Protein AF-A0A1F6PJP6-F1 (afdb_monomer_lite)

Secondary structure (DSSP, 8-state):
-----TTHHHHHHHHHHHHHHHHHHHHHHHHHHHHHHHHHHHHHHHHHHHHHHTTS-GGGHHHHHHHHHHHHHHHHHHHHHHHHHHHHHHHHHHHHHHHHHHHHHHHHHHHHHHHHHHHHHHHHHHHHHHHHHHHHHHHHHHHHHHHHHHHHHHHHHHTT-

Radius of gyration: 41.71 Å; chains: 1; bounding box: 80×30×130 Å

Foldseek 3Di:
DDDDDPCPVVLVVLVVVLVVLVVVLVVLVVVLVVLVVVLVVLVVVLVVLVVVLVVDDPVCNVVSVVVSVVSVVVSVVSVVVSVVSVVVSVVSVVVSVVSVVVSVVVVVVSVVSVVVVVVVVVVVVVVVVVVVVVVVVVVVVVVVVVVVVVVVVVVVVVVPD

Sequence (161 aa):
MPFKYRLDKVLKYRIQKRDEQLNVVIEAQKEVQRIQAEIDKNKNSVALLRKTIYSAHHTLMENYDNYIKHLDEIIAQLEIKKQEAIDRLNEEKEKLAELEKAVKVLEKHKEKMLEQYKEEEKKAEMKILNEVAGQKHYAKMQEKIREQLEEDEEGMLENGN

pLDDT: mean 90.48, std 10.07, range [41.03, 97.69]

Structure (mmCIF, N/CA/C/O backbone):
data_AF-A0A1F6PJP6-F1
#
_entry.id   AF-A0A1F6PJP6-F1
#
loop_
_atom_site.group_PDB
_atom_site.id
_atom_site.type_symbol
_atom_site.label_atom_id
_atom_site.label_alt_id
_atom_site.label_comp_id
_atom_site.label_asym_id
_atom_site.label_entity_id
_atom_site.label_seq_id
_atom_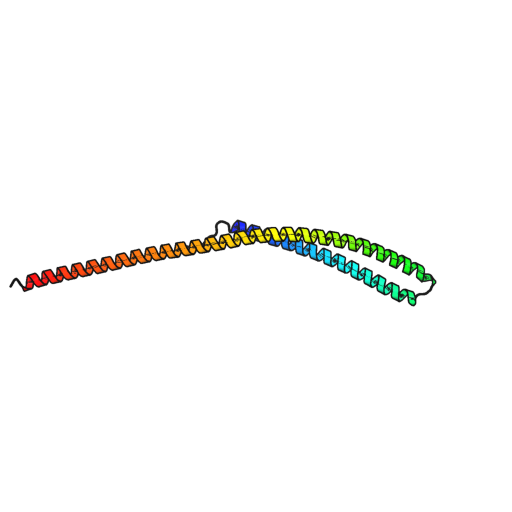site.pdbx_PDB_ins_code
_atom_site.Cartn_x
_atom_site.Cartn_y
_atom_site.Cartn_z
_atom_site.occupancy
_atom_site.B_iso_or_equiv
_atom_site.auth_seq_id
_atom_site.auth_comp_id
_atom_site.auth_asym_id
_atom_site.auth_atom_id
_atom_site.pdbx_PDB_model_num
ATOM 1 N N . MET A 1 1 ? -24.336 -6.941 26.163 1.00 71.81 1 MET A N 1
ATOM 2 C CA . MET A 1 1 ? -24.747 -7.173 24.743 1.00 71.81 1 MET A CA 1
ATOM 3 C C . MET A 1 1 ? -23.474 -7.270 23.894 1.00 71.81 1 MET A C 1
ATOM 5 O O . MET A 1 1 ? -22.418 -6.938 24.401 1.00 71.81 1 MET A O 1
ATOM 9 N N . PRO A 1 2 ? -23.465 -7.744 22.637 1.00 84.56 2 PRO A N 1
ATOM 10 C CA . PRO A 1 2 ? -22.253 -7.630 21.820 1.00 84.56 2 PRO A CA 1
ATOM 11 C C . PRO A 1 2 ? -22.046 -6.181 21.347 1.00 84.56 2 PRO A C 1
ATOM 13 O O . PRO A 1 2 ? -22.982 -5.552 20.847 1.00 84.56 2 PRO A O 1
ATOM 16 N N . PHE A 1 3 ? -20.819 -5.662 21.466 1.00 89.50 3 PHE A N 1
ATOM 17 C CA . PHE A 1 3 ? -20.457 -4.324 20.988 1.00 89.50 3 PHE A CA 1
ATOM 18 C C . PHE A 1 3 ? -20.699 -4.185 19.478 1.00 89.50 3 PHE A C 1
ATOM 20 O O . PHE A 1 3 ? -20.165 -4.950 18.671 1.00 89.50 3 PHE A O 1
ATOM 27 N N . LYS A 1 4 ? -21.472 -3.169 19.081 1.00 89.44 4 LYS A N 1
ATOM 28 C CA . LYS A 1 4 ? -21.722 -2.826 17.674 1.00 89.44 4 LYS A CA 1
ATOM 29 C C . LYS A 1 4 ? -21.190 -1.434 17.374 1.00 89.44 4 LYS A C 1
ATOM 31 O O . LYS A 1 4 ? -21.718 -0.431 17.848 1.00 89.44 4 LYS A O 1
ATOM 36 N N . TYR A 1 5 ? -20.163 -1.369 16.535 1.00 92.88 5 TYR A N 1
ATOM 37 C CA . TYR A 1 5 ? -19.582 -0.098 16.133 1.00 92.88 5 TYR A CA 1
ATOM 38 C C . TYR A 1 5 ? -20.439 0.602 15.070 1.00 92.88 5 TYR A C 1
ATOM 40 O O . TYR A 1 5 ? -20.661 0.074 13.981 1.00 92.88 5 TYR A O 1
ATOM 48 N N . ARG A 1 6 ? -20.892 1.825 15.367 1.00 90.50 6 ARG A N 1
ATOM 49 C CA . ARG A 1 6 ? -21.797 2.599 14.494 1.00 90.50 6 ARG A CA 1
ATOM 50 C C . ARG A 1 6 ? -21.216 2.884 13.104 1.00 90.50 6 ARG A C 1
ATOM 52 O O . ARG A 1 6 ? -21.954 2.875 12.126 1.00 90.50 6 ARG A O 1
ATOM 59 N N . LEU A 1 7 ? -19.902 3.097 13.005 1.00 93.06 7 LEU A N 1
ATOM 60 C CA . LEU A 1 7 ? -19.219 3.430 11.748 1.00 93.06 7 LEU A CA 1
ATOM 61 C C . LEU A 1 7 ? -18.552 2.216 11.082 1.00 93.06 7 LEU A C 1
ATOM 63 O O . LEU A 1 7 ? -17.683 2.389 10.232 1.00 93.06 7 LEU A O 1
ATOM 67 N N . ASP A 1 8 ? -18.940 0.985 11.430 1.00 92.62 8 ASP A N 1
ATOM 68 C CA . ASP A 1 8 ? -18.300 -0.225 10.890 1.00 92.62 8 ASP A CA 1
ATOM 69 C C . ASP A 1 8 ? -18.428 -0.330 9.361 1.00 92.62 8 ASP A C 1
ATOM 71 O O . ASP A 1 8 ? -17.462 -0.667 8.681 1.00 92.62 8 ASP A O 1
ATOM 75 N N . LYS A 1 9 ? -19.584 0.054 8.800 1.00 94.38 9 LYS A N 1
ATOM 76 C CA . LYS A 1 9 ? -19.784 0.117 7.340 1.00 94.38 9 LYS A CA 1
ATOM 77 C C . LYS A 1 9 ? -18.840 1.120 6.670 1.00 94.38 9 LYS A C 1
ATOM 79 O O . LYS A 1 9 ? -18.258 0.815 5.635 1.00 94.38 9 LYS A O 1
ATOM 84 N N . VAL A 1 10 ? -18.666 2.296 7.275 1.00 94.00 10 VAL A N 1
ATOM 85 C CA . VAL A 1 10 ? -17.781 3.352 6.756 1.00 94.00 10 VAL A CA 1
ATOM 86 C C . VAL A 1 10 ? -16.321 2.914 6.838 1.00 94.00 10 VAL A C 1
ATOM 88 O O . VAL A 1 10 ? -15.571 3.117 5.888 1.00 94.00 10 VAL A O 1
ATOM 91 N N . LEU A 1 11 ? -15.923 2.272 7.940 1.00 93.62 11 LEU A N 1
ATOM 92 C CA . LEU A 1 11 ? -14.579 1.722 8.106 1.00 93.62 11 LEU A CA 1
ATOM 93 C C . LEU A 1 11 ? -14.275 0.671 7.030 1.00 93.62 11 LEU A C 1
ATOM 95 O O . LEU A 1 11 ? -13.253 0.779 6.360 1.00 93.62 11 LEU A O 1
ATOM 99 N N . LYS A 1 12 ? -15.184 -0.285 6.803 1.00 95.25 12 LYS A N 1
ATOM 100 C CA . LYS A 1 12 ? -15.042 -1.301 5.745 1.00 95.25 12 LYS A CA 1
ATOM 101 C C . LYS A 1 12 ? -14.930 -0.682 4.355 1.00 95.25 12 LYS A C 1
ATOM 103 O O . LYS A 1 12 ? -14.054 -1.069 3.594 1.00 95.25 12 LYS A O 1
ATOM 108 N N . TYR A 1 13 ? -15.762 0.312 4.051 1.00 95.88 13 TYR A N 1
ATOM 109 C CA . TYR A 1 13 ? -15.685 1.033 2.781 1.00 95.88 13 TYR A CA 1
ATOM 110 C C . TYR A 1 13 ? -14.333 1.738 2.589 1.00 95.88 13 TYR A C 1
ATOM 112 O O . TYR A 1 13 ? -13.749 1.670 1.512 1.00 95.88 13 TYR A O 1
ATOM 120 N N . ARG A 1 14 ? -13.795 2.388 3.631 1.00 93.88 14 ARG A N 1
ATOM 121 C CA . ARG A 1 14 ? -12.475 3.036 3.546 1.00 93.88 14 ARG A CA 1
ATOM 122 C C . ARG A 1 14 ? -11.331 2.038 3.407 1.00 93.88 14 ARG A C 1
ATOM 124 O O . ARG A 1 14 ? -10.403 2.311 2.657 1.00 93.88 14 ARG A O 1
ATOM 131 N N . ILE A 1 15 ? -11.412 0.900 4.096 1.00 94.81 15 ILE A N 1
ATOM 132 C CA . ILE A 1 15 ? -10.465 -0.212 3.936 1.00 94.81 15 ILE A CA 1
ATOM 133 C C . ILE A 1 15 ? -10.477 -0.690 2.484 1.00 94.81 15 ILE A C 1
ATOM 135 O O . ILE A 1 15 ? -9.428 -0.730 1.855 1.00 94.81 15 ILE A O 1
ATOM 139 N N . GLN A 1 16 ? -11.662 -0.929 1.921 1.00 96.81 16 GLN A N 1
ATOM 140 C CA . GLN A 1 16 ? -11.798 -1.324 0.523 1.00 96.81 16 GLN A CA 1
ATOM 141 C C . GLN A 1 16 ? -11.197 -0.280 -0.429 1.00 96.81 16 GLN A C 1
ATOM 143 O O . GLN A 1 16 ? -10.446 -0.635 -1.328 1.00 96.81 16 GLN A O 1
ATOM 148 N N . LYS A 1 17 ? -11.472 1.013 -0.218 1.00 95.94 17 LYS A N 1
ATOM 149 C CA . LYS A 1 17 ? -10.907 2.091 -1.047 1.00 95.94 17 LYS A CA 1
ATOM 150 C C . LYS A 1 17 ? -9.384 2.184 -0.955 1.00 95.94 17 LYS A C 1
ATOM 152 O O . LYS A 1 17 ? -8.731 2.418 -1.966 1.00 95.94 17 LYS A O 1
ATOM 157 N N . ARG A 1 18 ? -8.818 1.981 0.236 1.00 96.81 18 ARG A N 1
ATOM 158 C CA . ARG A 1 18 ? -7.366 1.869 0.424 1.00 96.81 18 ARG A CA 1
ATOM 159 C C . ARG A 1 18 ? -6.811 0.667 -0.346 1.00 96.81 18 ARG A C 1
ATOM 161 O O . ARG A 1 18 ? -5.793 0.810 -1.008 1.00 96.81 18 ARG A O 1
ATOM 168 N N . ASP A 1 19 ? -7.472 -0.485 -0.286 1.00 96.06 19 ASP A N 1
ATOM 169 C CA . ASP A 1 19 ? -7.017 -1.705 -0.966 1.00 96.06 19 ASP A CA 1
ATOM 170 C C . ASP A 1 19 ? -7.108 -1.574 -2.498 1.00 96.06 19 ASP A C 1
ATOM 172 O O . ASP A 1 19 ? -6.210 -2.005 -3.219 1.00 96.06 19 ASP A O 1
ATOM 176 N N . GLU A 1 20 ? -8.147 -0.906 -3.007 1.00 96.31 20 GLU A N 1
ATOM 177 C CA . GLU A 1 20 ? -8.251 -0.513 -4.418 1.00 96.31 20 GLU A CA 1
ATOM 178 C C . GLU A 1 20 ? -7.073 0.385 -4.828 1.00 96.31 20 GLU A C 1
ATOM 180 O O . GLU A 1 20 ? -6.418 0.113 -5.835 1.00 96.31 20 GLU A O 1
ATOM 185 N N . GLN A 1 21 ? -6.747 1.401 -4.023 1.00 96.25 21 GLN A N 1
ATOM 186 C CA . GLN A 1 21 ? -5.608 2.286 -4.278 1.00 96.25 21 GLN A CA 1
ATOM 187 C C . GLN A 1 21 ? -4.263 1.546 -4.206 1.00 96.25 21 GLN A C 1
ATOM 189 O O . GLN A 1 21 ? -3.362 1.817 -4.998 1.00 96.25 21 GLN A O 1
ATOM 194 N N . LEU A 1 22 ? -4.121 0.584 -3.293 1.00 96.56 22 LEU A N 1
ATOM 195 C CA . LEU A 1 22 ? -2.925 -0.252 -3.196 1.00 96.56 22 LEU A CA 1
ATOM 196 C C . LEU A 1 22 ? -2.689 -1.030 -4.496 1.00 96.56 22 LEU A C 1
ATOM 198 O O . LEU A 1 22 ? -1.558 -1.083 -4.978 1.00 96.56 22 LEU A O 1
ATOM 202 N N . ASN A 1 23 ? -3.747 -1.576 -5.101 1.00 97.06 23 ASN A N 1
ATOM 203 C CA . ASN A 1 23 ? -3.639 -2.241 -6.400 1.00 97.06 23 ASN A CA 1
ATOM 204 C C . ASN A 1 23 ? -3.169 -1.275 -7.497 1.00 97.06 23 ASN A C 1
ATOM 206 O O . ASN A 1 23 ? -2.315 -1.644 -8.299 1.00 97.06 23 ASN A O 1
ATOM 210 N N . VAL A 1 24 ? -3.650 -0.027 -7.504 1.00 97.00 24 VAL A N 1
ATOM 211 C CA . VAL A 1 24 ? -3.190 1.004 -8.455 1.00 97.00 24 VAL A CA 1
ATOM 212 C C . VAL A 1 24 ? -1.696 1.294 -8.285 1.00 97.00 24 VAL A C 1
ATOM 214 O O . VAL A 1 24 ? -0.961 1.328 -9.271 1.00 97.00 24 VAL A O 1
ATOM 217 N N . VAL A 1 25 ? -1.219 1.430 -7.044 1.00 97.25 25 VAL A N 1
ATOM 218 C CA . VAL A 1 25 ? 0.214 1.621 -6.748 1.00 97.25 25 VAL A CA 1
ATOM 219 C C . VAL A 1 25 ? 1.045 0.430 -7.230 1.00 97.25 25 VAL A C 1
ATOM 221 O O . VAL A 1 25 ? 2.120 0.623 -7.800 1.00 97.25 25 VAL A O 1
ATOM 224 N N . ILE A 1 26 ? 0.553 -0.797 -7.040 1.00 96.19 26 ILE A N 1
ATOM 225 C CA . ILE A 1 26 ? 1.221 -2.015 -7.517 1.00 96.19 26 ILE A CA 1
ATOM 226 C C . ILE A 1 26 ? 1.338 -2.006 -9.045 1.00 96.19 26 ILE A C 1
ATOM 228 O O . ILE A 1 26 ? 2.414 -2.290 -9.569 1.00 96.19 26 ILE A O 1
ATOM 232 N N . GLU A 1 27 ? 0.272 -1.659 -9.766 1.00 96.50 27 GLU A N 1
ATOM 233 C CA . GLU A 1 27 ? 0.309 -1.575 -11.231 1.00 96.50 27 GLU A CA 1
ATOM 234 C C . GLU A 1 27 ? 1.259 -0.473 -11.721 1.00 96.50 27 GLU A C 1
ATOM 236 O O . GLU A 1 27 ? 2.075 -0.714 -12.611 1.00 96.50 27 GLU A O 1
ATOM 241 N N . ALA A 1 28 ? 1.253 0.703 -11.086 1.00 95.94 28 ALA A N 1
ATOM 242 C CA . ALA A 1 28 ? 2.209 1.767 -11.397 1.00 95.94 28 ALA A CA 1
ATOM 243 C C . ALA A 1 28 ? 3.664 1.324 -11.149 1.00 95.94 28 ALA A C 1
ATOM 245 O O . ALA A 1 28 ? 4.561 1.614 -11.943 1.00 95.94 28 ALA A O 1
ATOM 246 N N . GLN A 1 29 ? 3.912 0.563 -10.079 1.00 96.44 29 GLN A N 1
ATOM 247 C CA . GLN A 1 29 ? 5.235 0.018 -9.785 1.00 96.44 29 GLN A CA 1
ATOM 248 C C . GLN A 1 29 ? 5.670 -1.027 -10.822 1.00 96.44 29 GLN A C 1
ATOM 250 O O . GLN A 1 29 ? 6.834 -1.022 -11.236 1.00 96.44 29 GLN A O 1
ATOM 255 N N . LYS A 1 30 ? 4.756 -1.900 -11.264 1.00 96.75 30 LYS A N 1
ATOM 256 C CA . LYS A 1 30 ? 5.018 -2.861 -12.347 1.00 96.75 30 LYS A CA 1
ATOM 257 C C . LYS A 1 30 ? 5.387 -2.149 -13.644 1.00 96.75 30 LYS A C 1
ATOM 259 O O . LYS A 1 30 ? 6.309 -2.590 -14.323 1.00 96.75 30 LYS A O 1
ATOM 264 N N . GLU A 1 31 ? 4.728 -1.040 -13.964 1.00 96.00 31 GLU A N 1
ATOM 265 C CA . GLU A 1 31 ? 5.033 -0.270 -15.172 1.00 96.00 31 GLU A CA 1
ATOM 266 C C . GLU A 1 31 ? 6.447 0.329 -15.130 1.00 96.00 31 GLU A C 1
ATOM 268 O O . GLU A 1 31 ? 7.212 0.180 -16.084 1.00 96.00 31 GLU A O 1
ATOM 273 N N . VAL A 1 32 ? 6.857 0.909 -13.996 1.00 97.38 32 VAL A N 1
ATOM 274 C CA . VAL A 1 32 ? 8.240 1.387 -13.807 1.00 97.38 32 VAL A CA 1
ATOM 275 C C . VAL A 1 32 ? 9.248 0.246 -13.987 1.00 97.38 32 VAL A C 1
ATOM 277 O O . VAL A 1 32 ? 10.276 0.421 -14.644 1.00 97.38 32 VAL A O 1
ATOM 280 N N . GLN A 1 33 ? 8.957 -0.934 -13.430 1.00 97.38 33 GLN A N 1
ATOM 281 C CA . GLN A 1 33 ? 9.813 -2.115 -13.578 1.00 97.38 33 GLN A CA 1
ATOM 282 C C . GLN A 1 33 ? 9.884 -2.603 -15.028 1.00 97.38 33 GLN A C 1
ATOM 284 O O . GLN A 1 33 ? 10.965 -2.959 -15.496 1.00 97.38 33 GLN A O 1
ATOM 289 N N . ARG A 1 34 ? 8.762 -2.584 -15.755 1.00 97.62 34 ARG A N 1
ATOM 290 C CA . ARG A 1 34 ? 8.694 -2.954 -17.173 1.00 97.62 34 ARG A CA 1
ATOM 291 C C . ARG A 1 34 ? 9.579 -2.042 -18.022 1.00 97.62 34 ARG A C 1
ATOM 293 O O . ARG A 1 34 ? 10.399 -2.543 -18.789 1.00 97.62 34 ARG A O 1
ATOM 300 N N . ILE A 1 35 ? 9.461 -0.725 -17.842 1.00 96.88 35 ILE A N 1
ATOM 301 C CA . ILE A 1 35 ? 10.280 0.262 -18.564 1.00 96.88 35 ILE A CA 1
ATOM 302 C C . ILE A 1 35 ? 11.763 0.088 -18.210 1.00 96.88 35 ILE A C 1
ATOM 304 O O . ILE A 1 35 ? 12.618 0.100 -19.093 1.00 96.88 35 ILE A O 1
ATOM 308 N N . GLN A 1 36 ? 12.083 -0.135 -16.932 1.00 96.69 36 GLN A N 1
ATOM 309 C CA . GLN A 1 36 ? 13.460 -0.393 -16.508 1.00 96.69 36 GLN A CA 1
ATOM 310 C C . GLN A 1 36 ? 14.044 -1.644 -17.182 1.00 96.69 36 GLN A C 1
ATOM 312 O O . GLN A 1 36 ? 15.167 -1.599 -17.679 1.00 96.69 36 GLN A O 1
ATOM 317 N N . ALA A 1 37 ? 13.277 -2.732 -17.262 1.00 97.69 37 ALA A N 1
ATOM 318 C CA . ALA A 1 37 ? 13.717 -3.955 -17.925 1.00 97.69 37 ALA A CA 1
ATOM 319 C C . ALA A 1 37 ? 13.982 -3.744 -19.430 1.00 97.69 37 ALA A C 1
ATOM 321 O O . ALA A 1 37 ? 14.937 -4.304 -19.972 1.00 97.69 37 ALA A O 1
ATOM 322 N N . GLU A 1 38 ? 13.179 -2.916 -20.108 1.00 96.75 38 GLU A N 1
ATOM 323 C CA . GLU A 1 38 ? 13.420 -2.529 -21.507 1.00 96.75 38 GLU A CA 1
ATOM 324 C C . GLU A 1 38 ? 14.706 -1.708 -21.666 1.00 96.75 38 GLU A C 1
ATOM 326 O O . GLU A 1 38 ? 15.505 -1.990 -22.564 1.00 96.75 38 GLU A O 1
ATOM 331 N N . ILE A 1 39 ? 14.950 -0.747 -20.769 1.00 96.69 39 ILE A N 1
ATOM 332 C CA . ILE A 1 39 ? 16.200 0.028 -20.739 1.00 96.69 39 ILE A CA 1
ATOM 333 C C . ILE A 1 39 ? 17.400 -0.908 -20.582 1.00 96.69 39 ILE A C 1
ATOM 335 O O . ILE A 1 39 ? 18.359 -0.812 -21.350 1.00 96.69 39 ILE A O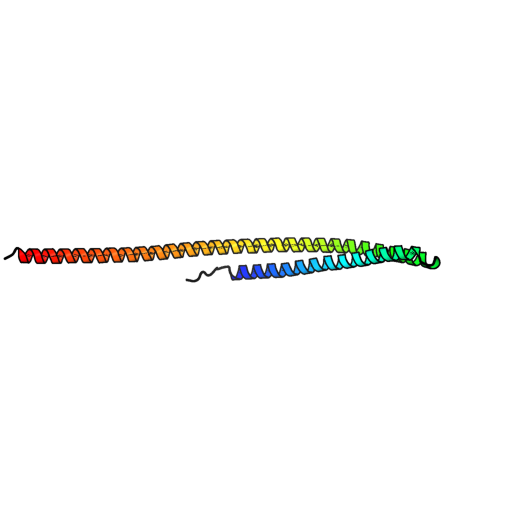 1
ATOM 339 N N . ASP A 1 40 ? 17.345 -1.838 -19.629 1.00 97.31 40 ASP A N 1
ATOM 340 C CA . ASP A 1 40 ? 18.447 -2.764 -19.356 1.00 97.31 40 ASP A CA 1
ATOM 341 C C . ASP A 1 40 ? 18.705 -3.700 -20.540 1.00 97.31 40 ASP A C 1
ATOM 343 O O . ASP A 1 40 ? 19.855 -3.934 -20.920 1.00 97.31 40 ASP A O 1
ATOM 347 N N . LYS A 1 41 ? 17.644 -4.180 -21.198 1.00 97.44 41 LYS A N 1
ATOM 348 C CA . LYS A 1 41 ? 17.753 -4.982 -22.423 1.00 97.44 41 LYS A CA 1
ATOM 349 C C . LYS A 1 41 ? 18.447 -4.211 -23.549 1.00 97.44 41 LYS A C 1
ATOM 351 O O . LYS A 1 41 ? 19.331 -4.765 -24.212 1.00 97.44 41 LYS A O 1
ATOM 356 N N . ASN A 1 42 ? 18.086 -2.947 -23.758 1.00 95.69 42 ASN A N 1
ATOM 357 C CA . ASN A 1 42 ? 18.697 -2.117 -24.795 1.00 95.69 42 ASN A CA 1
ATOM 358 C C . ASN A 1 42 ? 20.155 -1.782 -24.456 1.00 95.69 42 ASN A C 1
ATOM 360 O O . ASN A 1 42 ? 21.023 -1.941 -25.314 1.00 95.69 42 ASN A O 1
ATOM 364 N N . LYS A 1 43 ? 20.462 -1.447 -23.197 1.00 95.75 43 LYS A N 1
ATOM 365 C CA . LYS A 1 43 ? 21.842 -1.222 -22.723 1.00 95.75 43 LYS A CA 1
ATOM 366 C C . LYS A 1 43 ? 22.719 -2.462 -22.903 1.00 95.75 43 LYS A C 1
ATOM 368 O O . LYS A 1 43 ? 23.846 -2.358 -23.386 1.00 95.75 43 LYS A O 1
ATOM 373 N N . ASN A 1 44 ? 22.188 -3.646 -22.599 1.00 96.69 44 ASN A N 1
ATOM 374 C CA . ASN A 1 44 ? 22.882 -4.914 -22.830 1.00 96.69 44 ASN A CA 1
ATOM 375 C C . ASN A 1 44 ? 23.117 -5.177 -24.324 1.00 96.69 44 ASN A C 1
ATOM 377 O O . ASN A 1 44 ? 24.191 -5.646 -24.704 1.00 96.69 44 ASN A O 1
ATOM 381 N N . SER A 1 45 ? 22.146 -4.835 -25.173 1.00 94.56 45 SER A N 1
ATOM 382 C CA . SER A 1 45 ? 22.270 -4.960 -26.630 1.00 94.56 45 SER A CA 1
ATOM 383 C C . SER A 1 45 ? 23.365 -4.039 -27.172 1.00 94.56 45 SER A C 1
ATOM 385 O O . SER A 1 45 ? 24.237 -4.501 -27.904 1.00 94.56 45 SER A O 1
ATOM 387 N N . VAL A 1 46 ? 23.402 -2.774 -26.740 1.00 94.19 46 VAL A N 1
ATOM 388 C CA . VAL A 1 46 ? 24.478 -1.825 -27.078 1.00 94.19 46 VAL A CA 1
ATOM 389 C C . VAL A 1 46 ? 25.839 -2.353 -26.623 1.00 94.19 46 VAL A C 1
ATOM 391 O O . VAL A 1 46 ? 26.794 -2.353 -27.401 1.00 94.19 46 VAL A O 1
ATOM 394 N N . ALA A 1 47 ? 25.941 -2.857 -25.391 1.00 94.25 47 ALA A N 1
ATOM 395 C CA . ALA A 1 47 ? 27.186 -3.415 -24.869 1.00 94.25 47 ALA A CA 1
ATOM 396 C C . ALA A 1 47 ? 27.675 -4.626 -25.682 1.00 94.25 47 ALA A C 1
ATOM 398 O O . ALA A 1 47 ? 28.878 -4.767 -25.910 1.00 94.25 47 ALA A O 1
ATOM 399 N N . LEU A 1 48 ? 26.760 -5.487 -26.139 1.00 93.25 48 LEU A N 1
ATOM 400 C CA . LEU A 1 48 ? 27.090 -6.624 -26.997 1.00 93.25 48 LEU A CA 1
ATOM 401 C C . LEU A 1 48 ? 27.560 -6.160 -28.380 1.00 93.25 48 LEU A C 1
ATOM 403 O O . LEU A 1 48 ? 28.625 -6.581 -28.824 1.00 93.25 48 LEU A O 1
ATOM 407 N N . LEU A 1 49 ? 26.825 -5.250 -29.022 1.00 90.19 49 LEU A N 1
ATOM 408 C CA . LEU A 1 49 ? 27.166 -4.723 -30.348 1.00 90.19 49 LEU A CA 1
ATOM 409 C C . LEU A 1 49 ? 28.534 -4.041 -30.351 1.00 90.19 49 LEU A C 1
ATOM 411 O O . LEU A 1 49 ? 29.338 -4.282 -31.249 1.00 90.19 49 LEU A O 1
ATOM 415 N N . ARG A 1 50 ? 28.846 -3.263 -29.307 1.00 89.62 50 ARG A N 1
ATOM 416 C CA . ARG A 1 50 ? 30.168 -2.642 -29.135 1.00 89.62 50 ARG A CA 1
ATOM 417 C C . ARG A 1 50 ? 31.294 -3.674 -29.063 1.00 89.62 50 ARG A C 1
ATOM 419 O O . ARG A 1 50 ? 32.365 -3.424 -29.601 1.00 89.62 50 ARG A O 1
ATOM 426 N N . LYS A 1 51 ? 31.062 -4.844 -28.458 1.00 89.62 51 LYS A N 1
ATOM 427 C CA . LYS A 1 51 ? 32.038 -5.950 -28.463 1.00 89.62 51 LYS A CA 1
ATOM 428 C C . LYS A 1 51 ? 32.159 -6.595 -29.844 1.00 89.62 51 LYS A C 1
ATOM 430 O O . LYS A 1 51 ? 33.270 -6.894 -30.270 1.00 89.62 51 LYS A O 1
ATOM 435 N N . THR A 1 52 ? 31.041 -6.786 -30.541 1.00 87.81 52 THR A N 1
ATOM 436 C CA . THR A 1 52 ? 31.000 -7.399 -31.877 1.00 87.81 52 THR A CA 1
ATOM 437 C C . THR A 1 52 ? 31.656 -6.527 -32.951 1.00 87.81 52 THR A C 1
ATOM 439 O O . THR A 1 52 ? 32.234 -7.072 -33.885 1.00 87.81 52 THR A O 1
ATOM 442 N N . ILE A 1 53 ? 31.647 -5.195 -32.810 1.00 85.62 53 ILE A N 1
ATOM 443 C CA . ILE A 1 53 ? 32.328 -4.282 -33.748 1.00 85.62 53 ILE A CA 1
ATOM 444 C C . ILE A 1 53 ? 33.817 -4.622 -33.895 1.00 85.62 53 ILE A C 1
ATOM 446 O O . ILE A 1 53 ? 34.329 -4.609 -35.010 1.00 85.62 53 ILE A O 1
ATOM 450 N N . TYR A 1 54 ? 34.506 -4.979 -32.805 1.00 80.12 54 TYR A N 1
ATOM 451 C CA . TYR A 1 54 ? 35.943 -5.283 -32.842 1.00 80.12 54 TYR A CA 1
ATOM 452 C C . TYR A 1 54 ? 36.295 -6.530 -33.664 1.00 80.12 54 TYR A C 1
ATOM 454 O O . TYR A 1 54 ? 37.437 -6.665 -34.097 1.00 80.12 54 TYR A O 1
ATOM 462 N N . SER A 1 55 ? 35.340 -7.438 -33.876 1.00 83.62 55 SER A N 1
ATOM 463 C CA . SER A 1 55 ? 35.519 -8.661 -34.666 1.00 83.62 55 SER A CA 1
ATOM 464 C C . SER A 1 55 ? 34.774 -8.643 -36.005 1.00 83.62 55 SER A C 1
ATOM 466 O O . SER A 1 55 ? 34.854 -9.612 -36.761 1.00 83.62 55 SER A O 1
ATOM 468 N N . ALA A 1 56 ? 34.042 -7.569 -36.312 1.00 81.50 56 ALA A N 1
ATOM 469 C CA . ALA A 1 56 ? 33.232 -7.463 -37.518 1.00 81.50 56 ALA A CA 1
ATOM 470 C C . ALA A 1 56 ? 34.054 -7.055 -38.751 1.00 81.50 56 ALA A C 1
ATOM 472 O O . ALA A 1 56 ? 35.089 -6.397 -38.663 1.00 81.50 56 ALA A O 1
ATOM 473 N N . HIS A 1 57 ? 33.549 -7.411 -39.936 1.00 79.31 57 HIS A N 1
ATOM 474 C CA . HIS A 1 57 ? 34.123 -6.957 -41.201 1.00 79.31 57 HIS A CA 1
ATOM 475 C C . HIS A 1 57 ? 33.954 -5.436 -41.359 1.00 79.31 57 HIS A C 1
ATOM 477 O O . HIS A 1 57 ? 32.887 -4.899 -41.058 1.00 79.31 57 HIS A O 1
ATOM 483 N N . HIS A 1 58 ? 34.977 -4.749 -41.877 1.00 77.94 58 HIS A N 1
ATOM 484 C CA . HIS A 1 58 ? 35.037 -3.280 -41.927 1.00 77.94 58 HIS A CA 1
ATOM 485 C C . HIS A 1 58 ? 33.820 -2.632 -42.615 1.00 77.94 58 HIS A C 1
ATOM 487 O O . HIS A 1 58 ? 33.320 -1.607 -42.165 1.00 77.94 58 HIS A O 1
ATOM 493 N N . THR A 1 59 ? 33.275 -3.281 -43.646 1.00 82.94 59 THR A N 1
ATOM 494 C CA . THR A 1 59 ? 32.089 -2.827 -44.395 1.00 82.94 59 THR A CA 1
ATOM 495 C C . THR A 1 59 ? 30.798 -2.788 -43.571 1.00 82.94 59 THR A C 1
ATOM 497 O O . THR A 1 59 ? 29.838 -2.147 -43.983 1.00 82.94 59 THR A O 1
ATOM 500 N N . LEU A 1 60 ? 30.739 -3.480 -42.430 1.00 82.69 60 LEU A N 1
ATOM 501 C CA . LEU A 1 60 ? 29.566 -3.510 -41.549 1.00 82.69 60 LEU A CA 1
ATOM 502 C C . LEU A 1 60 ? 29.672 -2.519 -40.384 1.00 82.69 60 LEU A C 1
ATOM 504 O O . LEU A 1 60 ? 28.691 -2.319 -39.672 1.00 82.69 60 LEU A O 1
ATOM 508 N N . MET A 1 61 ? 30.838 -1.902 -40.180 1.00 81.50 61 MET A N 1
ATOM 509 C CA . MET A 1 61 ? 31.119 -1.055 -39.018 1.00 81.50 61 MET A CA 1
ATOM 510 C C . MET A 1 61 ? 30.182 0.159 -38.935 1.00 81.50 61 MET A C 1
ATOM 512 O O . MET A 1 61 ? 29.660 0.451 -37.862 1.00 81.50 61 MET A O 1
ATOM 516 N N . GLU A 1 62 ? 29.902 0.807 -40.068 1.00 86.69 62 GLU A N 1
ATOM 517 C CA . GLU A 1 62 ? 28.975 1.945 -40.152 1.00 86.69 62 GLU A CA 1
ATOM 518 C C . GLU A 1 62 ? 27.533 1.548 -39.791 1.00 86.69 62 GLU A C 1
ATOM 520 O O . GLU A 1 62 ? 26.846 2.264 -39.066 1.00 86.69 62 GLU A O 1
ATOM 525 N N . ASN A 1 63 ? 27.092 0.356 -40.209 1.00 87.94 63 ASN A N 1
ATOM 526 C CA . ASN A 1 63 ? 25.764 -0.160 -39.867 1.00 87.94 63 ASN A CA 1
ATOM 527 C C . ASN A 1 63 ? 25.623 -0.411 -38.360 1.00 87.94 63 ASN A C 1
ATOM 529 O O . ASN A 1 63 ? 24.582 -0.102 -37.779 1.00 87.94 63 ASN A O 1
ATOM 533 N N . TYR A 1 64 ? 26.666 -0.946 -37.717 1.00 87.56 64 TYR A N 1
ATOM 534 C CA . TYR A 1 64 ? 26.671 -1.140 -36.267 1.00 87.56 64 TYR A CA 1
ATOM 535 C C . TYR A 1 64 ? 26.652 0.188 -35.505 1.00 87.56 64 TYR A C 1
ATOM 537 O O . TYR A 1 64 ? 25.913 0.302 -34.529 1.00 87.56 64 TYR A O 1
ATOM 545 N N . ASP A 1 65 ? 27.420 1.186 -35.950 1.00 88.81 65 ASP A N 1
ATOM 546 C CA . ASP A 1 65 ? 27.441 2.517 -35.330 1.00 88.81 65 ASP A CA 1
ATOM 547 C C . ASP A 1 65 ? 26.075 3.216 -35.436 1.00 88.81 65 ASP A C 1
ATOM 549 O O . ASP A 1 65 ? 25.544 3.709 -34.439 1.00 88.81 65 ASP A O 1
ATOM 553 N N . ASN A 1 66 ? 25.444 3.167 -36.614 1.00 92.06 66 ASN A N 1
ATOM 554 C CA . ASN A 1 66 ? 24.095 3.700 -36.826 1.00 92.06 66 ASN A CA 1
ATOM 555 C C . ASN A 1 66 ? 23.055 3.002 -35.939 1.00 92.06 66 ASN A C 1
ATOM 557 O O . ASN A 1 66 ? 22.195 3.657 -35.349 1.00 92.06 66 ASN A O 1
ATOM 561 N N . TYR A 1 67 ? 23.147 1.678 -35.799 1.00 92.25 67 TYR A N 1
ATOM 562 C CA . TYR A 1 67 ? 22.229 0.928 -34.946 1.00 92.25 67 TYR A CA 1
ATOM 563 C C . TYR A 1 67 ? 22.448 1.211 -33.452 1.00 92.25 67 TYR A C 1
ATOM 565 O O . TYR A 1 67 ? 21.478 1.333 -32.706 1.00 92.25 67 TYR A O 1
ATOM 573 N N . ILE A 1 68 ? 23.697 1.379 -33.006 1.00 93.75 68 ILE A N 1
ATOM 574 C CA . ILE A 1 68 ? 24.005 1.782 -31.626 1.00 93.75 68 ILE A CA 1
ATOM 575 C C . ILE A 1 68 ? 23.435 3.168 -31.324 1.00 93.75 68 ILE A C 1
ATOM 577 O O . ILE A 1 68 ? 22.766 3.317 -30.305 1.00 93.75 68 ILE A O 1
ATOM 581 N N . LYS A 1 69 ? 23.621 4.149 -32.217 1.00 94.75 69 LYS A N 1
ATOM 582 C CA . LYS A 1 69 ? 23.031 5.492 -32.067 1.00 94.75 69 LYS A CA 1
ATOM 583 C C . LYS A 1 69 ? 21.513 5.428 -31.922 1.00 94.75 69 LYS A C 1
ATOM 585 O O . LYS A 1 69 ? 20.957 6.046 -31.022 1.00 94.75 69 LYS A O 1
ATOM 590 N N . HIS A 1 70 ? 20.855 4.618 -32.751 1.00 94.94 70 HIS A N 1
ATOM 591 C CA . HIS A 1 70 ? 19.412 4.423 -32.662 1.00 94.94 70 HIS A CA 1
ATOM 592 C C . HIS A 1 70 ? 18.975 3.808 -31.320 1.00 94.94 70 HIS A C 1
ATOM 594 O O . HIS A 1 70 ? 17.994 4.248 -30.721 1.00 94.94 70 HIS A O 1
ATOM 600 N N . LEU A 1 71 ? 19.707 2.813 -30.809 1.00 95.25 71 LEU A N 1
ATOM 601 C CA . LEU A 1 71 ? 19.427 2.237 -29.490 1.00 95.25 71 LEU A CA 1
ATOM 602 C C . LEU A 1 71 ? 19.657 3.244 -28.357 1.00 95.25 71 LEU A C 1
ATOM 604 O O . LEU A 1 71 ? 18.867 3.268 -27.415 1.00 95.25 71 LEU A O 1
ATOM 608 N N . ASP A 1 72 ? 20.691 4.080 -28.451 1.00 95.12 72 ASP A N 1
ATOM 609 C CA . ASP A 1 72 ? 20.971 5.137 -27.476 1.00 95.12 72 ASP A CA 1
ATOM 610 C C . ASP A 1 72 ? 19.839 6.191 -27.459 1.00 95.12 72 ASP A C 1
ATOM 612 O O . ASP A 1 72 ? 19.388 6.592 -26.382 1.00 95.12 72 ASP A O 1
ATOM 616 N N . GLU A 1 73 ? 19.286 6.566 -28.620 1.00 96.94 73 GLU A N 1
ATOM 617 C CA . GLU A 1 73 ? 18.093 7.426 -28.717 1.00 96.94 73 GLU A CA 1
ATOM 618 C C . GLU A 1 73 ? 16.857 6.787 -28.065 1.00 96.94 73 GLU A C 1
ATOM 620 O O . GLU A 1 73 ? 16.135 7.447 -27.311 1.00 96.94 73 GLU A O 1
ATOM 625 N N . ILE A 1 74 ? 16.618 5.492 -28.307 1.00 96.38 74 ILE A N 1
ATOM 626 C CA . ILE A 1 74 ? 15.516 4.752 -27.672 1.00 96.38 74 ILE A CA 1
ATOM 627 C C . ILE A 1 74 ? 15.699 4.715 -26.151 1.00 96.38 74 ILE A C 1
ATOM 629 O O . ILE A 1 74 ? 14.733 4.917 -25.414 1.00 96.38 74 ILE A O 1
ATOM 633 N N . ILE A 1 75 ? 16.918 4.466 -25.665 1.00 96.56 75 ILE A N 1
ATOM 634 C CA . ILE A 1 75 ? 17.226 4.462 -24.230 1.00 96.56 75 ILE A CA 1
ATOM 635 C C . ILE A 1 75 ? 16.909 5.829 -23.619 1.00 96.56 75 ILE A C 1
ATOM 637 O O . ILE A 1 75 ? 16.220 5.874 -22.602 1.00 96.56 75 ILE A O 1
ATOM 641 N N . ALA A 1 76 ? 17.325 6.928 -24.255 1.00 96.94 76 ALA A N 1
ATOM 642 C CA . ALA A 1 76 ? 17.030 8.277 -23.772 1.00 96.94 76 ALA A CA 1
ATOM 643 C C . ALA A 1 76 ? 15.515 8.544 -23.687 1.00 96.94 76 ALA A C 1
ATOM 645 O O . ALA A 1 76 ? 15.023 9.072 -22.689 1.00 96.94 76 ALA A O 1
ATOM 646 N N . GLN A 1 77 ? 14.745 8.117 -24.693 1.00 96.88 77 GLN A N 1
ATOM 647 C CA . GLN A 1 77 ? 13.282 8.230 -24.663 1.00 96.88 77 GLN A CA 1
ATOM 648 C C . GLN A 1 77 ? 12.647 7.382 -23.552 1.00 96.88 77 GLN A C 1
ATOM 650 O O . GLN A 1 77 ? 11.689 7.817 -22.908 1.00 96.88 77 GLN A O 1
ATOM 655 N N . LEU A 1 78 ? 13.154 6.169 -23.320 1.00 97.00 78 LEU A N 1
ATOM 656 C CA . LEU A 1 78 ? 12.679 5.300 -22.244 1.00 97.00 78 LEU A CA 1
ATOM 657 C C . LEU A 1 78 ? 13.021 5.864 -20.861 1.00 97.00 78 LEU A C 1
ATOM 659 O O . LEU A 1 78 ? 12.215 5.724 -19.946 1.00 97.00 78 LEU A O 1
ATOM 663 N N . GLU A 1 79 ? 14.167 6.524 -20.697 1.00 96.00 79 GLU A N 1
ATOM 664 C CA . GLU A 1 79 ? 14.550 7.179 -19.440 1.00 96.00 79 GLU A CA 1
ATOM 665 C C . GLU A 1 79 ? 13.603 8.337 -19.089 1.00 96.00 79 GLU A C 1
ATOM 667 O O . GLU A 1 79 ? 13.176 8.437 -17.938 1.00 96.00 79 GLU A O 1
ATOM 672 N N . ILE A 1 80 ? 13.176 9.134 -20.077 1.00 97.31 80 ILE A N 1
ATOM 673 C CA . ILE A 1 80 ? 12.139 10.165 -19.885 1.00 97.31 80 ILE A CA 1
ATOM 674 C C . ILE A 1 80 ? 10.816 9.520 -19.447 1.00 97.31 80 ILE A C 1
ATOM 676 O O . ILE A 1 80 ? 10.253 9.892 -18.418 1.00 97.31 80 ILE A O 1
ATOM 680 N N . LYS A 1 81 ? 10.350 8.490 -20.167 1.00 96.06 81 LYS A N 1
ATOM 681 C CA . LYS A 1 81 ? 9.113 7.763 -19.818 1.00 96.06 81 LYS A CA 1
ATOM 682 C C . LYS A 1 81 ? 9.182 7.110 -18.439 1.00 96.06 81 LYS A C 1
ATOM 684 O O . LYS A 1 81 ? 8.181 7.053 -17.728 1.00 96.06 81 LYS A O 1
ATOM 689 N N . LYS A 1 82 ? 10.356 6.612 -18.049 1.00 96.62 82 LYS A N 1
ATOM 690 C CA . LYS A 1 82 ? 10.590 6.051 -16.718 1.00 96.62 82 LYS A CA 1
ATOM 691 C C . LYS A 1 82 ? 10.413 7.122 -15.647 1.00 96.62 82 LYS A C 1
ATOM 693 O O . LYS A 1 82 ? 9.789 6.833 -14.631 1.00 96.62 82 LYS A O 1
ATOM 698 N N . GLN A 1 83 ? 10.940 8.327 -15.864 1.00 96.75 83 GLN A N 1
ATOM 699 C CA . GLN A 1 83 ? 10.770 9.426 -14.918 1.00 96.75 83 GLN A CA 1
ATOM 700 C C . GLN A 1 83 ? 9.290 9.793 -14.763 1.00 96.75 83 GLN A C 1
ATOM 702 O O . GLN A 1 83 ? 8.792 9.801 -13.643 1.00 96.75 83 GLN A O 1
ATOM 707 N N . GLU A 1 84 ? 8.556 9.945 -15.867 1.00 96.38 84 GLU A N 1
ATOM 708 C CA . GLU A 1 84 ? 7.107 10.193 -15.821 1.00 96.38 84 GLU A CA 1
ATOM 709 C C . GLU A 1 84 ? 6.342 9.086 -15.074 1.00 96.38 84 GLU A C 1
ATOM 711 O O . GLU A 1 84 ? 5.408 9.358 -14.321 1.00 96.38 84 GLU A O 1
ATOM 716 N N . ALA A 1 85 ? 6.726 7.820 -15.265 1.00 96.12 85 ALA A N 1
ATOM 717 C CA . ALA A 1 85 ? 6.118 6.692 -14.562 1.00 96.12 85 ALA A CA 1
ATOM 718 C C . ALA A 1 85 ? 6.448 6.693 -13.057 1.00 96.12 85 ALA A C 1
ATOM 720 O O . ALA A 1 85 ? 5.600 6.321 -12.244 1.00 96.12 85 ALA A O 1
ATOM 721 N N . ILE A 1 86 ? 7.653 7.127 -12.674 1.00 96.50 86 ILE A N 1
ATOM 722 C CA . ILE A 1 86 ? 8.047 7.312 -11.271 1.00 96.50 86 ILE A CA 1
ATOM 723 C C . ILE A 1 86 ? 7.245 8.444 -10.632 1.00 96.50 86 ILE A C 1
ATOM 725 O O . ILE A 1 86 ? 6.778 8.282 -9.505 1.00 96.50 86 ILE A O 1
ATOM 729 N N . ASP A 1 87 ? 7.054 9.554 -11.339 1.00 97.31 87 ASP A N 1
ATOM 730 C CA . ASP A 1 87 ? 6.291 10.694 -10.831 1.00 97.31 87 ASP A CA 1
ATOM 731 C C . ASP A 1 87 ? 4.837 10.280 -10.564 1.00 97.31 87 ASP A C 1
ATOM 733 O O . ASP A 1 87 ? 4.342 10.456 -9.450 1.00 97.31 87 ASP A O 1
ATOM 737 N N . ARG A 1 88 ? 4.205 9.568 -11.509 1.00 95.50 88 ARG A N 1
ATOM 738 C CA . ARG A 1 88 ? 2.876 8.962 -11.298 1.00 95.50 88 ARG A CA 1
ATOM 739 C C . ARG A 1 88 ? 2.861 7.989 -10.120 1.00 95.50 88 ARG A C 1
ATOM 741 O O . ARG A 1 88 ? 1.946 8.022 -9.305 1.00 95.50 88 ARG A O 1
ATOM 748 N N . LEU A 1 89 ? 3.869 7.122 -9.991 1.00 96.75 89 LEU A N 1
ATOM 749 C CA . LEU A 1 89 ? 3.965 6.200 -8.855 1.00 96.75 89 LEU A CA 1
ATOM 750 C C . LEU A 1 89 ? 4.020 6.952 -7.516 1.00 96.75 89 LEU A C 1
ATOM 752 O O . LEU A 1 89 ? 3.432 6.493 -6.536 1.00 96.75 89 LEU A O 1
ATOM 756 N N . ASN A 1 90 ? 4.725 8.080 -7.456 1.00 96.81 90 ASN A N 1
ATOM 757 C CA . ASN A 1 90 ? 4.811 8.894 -6.248 1.00 96.81 90 ASN A CA 1
ATOM 758 C C . ASN A 1 90 ? 3.467 9.554 -5.921 1.00 96.81 90 ASN A C 1
ATOM 760 O O . ASN A 1 90 ? 3.023 9.449 -4.779 1.00 96.81 90 ASN A O 1
ATOM 764 N N . GLU A 1 91 ? 2.773 10.117 -6.911 1.00 96.75 91 GLU A N 1
ATOM 765 C CA . GLU A 1 91 ? 1.418 10.660 -6.731 1.00 96.75 91 GLU A CA 1
ATOM 766 C C . GLU A 1 91 ? 0.444 9.603 -6.183 1.00 96.75 91 GLU A C 1
ATOM 768 O O . GLU A 1 91 ? -0.301 9.849 -5.232 1.00 96.75 91 GLU A O 1
ATOM 773 N N . GLU A 1 92 ? 0.463 8.388 -6.738 1.00 95.75 92 GLU A N 1
ATOM 774 C CA . GLU A 1 92 ? -0.422 7.311 -6.279 1.00 95.75 92 GLU A CA 1
ATOM 775 C C . GLU A 1 92 ? -0.066 6.814 -4.866 1.00 95.75 92 GLU A C 1
ATOM 777 O O . GLU A 1 92 ? -0.959 6.430 -4.100 1.00 95.75 92 GLU A O 1
ATOM 782 N N . LYS A 1 93 ? 1.219 6.854 -4.485 1.00 96.06 93 LYS A N 1
ATOM 783 C CA . LYS A 1 93 ? 1.673 6.556 -3.115 1.00 96.06 93 LYS A CA 1
ATOM 784 C C . LYS A 1 93 ? 1.225 7.615 -2.114 1.00 96.06 93 LYS A C 1
ATOM 786 O O . LYS A 1 93 ? 0.850 7.260 -0.997 1.00 96.06 93 LYS A O 1
ATOM 791 N N . GLU A 1 94 ? 1.242 8.891 -2.488 1.00 97.38 94 GLU A N 1
ATOM 792 C CA . GLU A 1 94 ? 0.742 9.968 -1.629 1.00 97.38 94 GLU A CA 1
ATOM 793 C C . GLU A 1 94 ? -0.756 9.802 -1.359 1.00 97.38 94 GLU A C 1
ATOM 795 O O . GLU A 1 94 ? -1.173 9.803 -0.196 1.00 97.38 94 GLU A O 1
ATOM 800 N N . LYS A 1 95 ? -1.551 9.523 -2.401 1.00 96.00 95 LYS A N 1
ATOM 801 C CA . LYS A 1 95 ? -2.983 9.201 -2.262 1.00 96.00 95 LYS A CA 1
ATOM 802 C C . LYS A 1 95 ? -3.214 8.001 -1.341 1.00 96.00 95 LYS A C 1
ATOM 804 O O . LYS A 1 95 ? -4.098 8.035 -0.482 1.00 96.00 95 LYS A O 1
ATOM 809 N N . LEU A 1 96 ? -2.409 6.943 -1.479 1.00 96.69 96 LEU A N 1
ATOM 810 C CA . LEU A 1 96 ? -2.487 5.777 -0.596 1.00 96.69 96 LEU A CA 1
ATOM 811 C C . LEU A 1 96 ? -2.215 6.159 0.866 1.00 96.69 96 LEU A C 1
ATOM 813 O O . LEU A 1 96 ? -2.980 5.772 1.750 1.00 96.69 96 LEU A O 1
ATOM 817 N N . ALA A 1 97 ? -1.185 6.967 1.124 1.00 96.81 97 ALA A N 1
ATOM 818 C CA . ALA A 1 97 ? -0.835 7.404 2.473 1.00 96.81 97 ALA A CA 1
ATOM 819 C C . ALA A 1 97 ? -1.955 8.227 3.137 1.00 96.81 97 ALA A C 1
ATOM 821 O O . ALA A 1 97 ? -2.188 8.113 4.346 1.00 96.81 97 ALA A O 1
ATOM 822 N N . GLU A 1 98 ? -2.679 9.051 2.378 1.00 95.81 98 GLU A N 1
ATOM 823 C CA . GLU A 1 98 ? -3.850 9.778 2.881 1.00 95.81 98 GLU A CA 1
ATOM 824 C C . GLU A 1 98 ? -5.002 8.837 3.255 1.00 95.81 98 GLU A C 1
ATOM 826 O O . GLU A 1 98 ? -5.588 8.962 4.339 1.00 95.81 98 GLU A O 1
ATOM 831 N N . LEU A 1 99 ? -5.294 7.853 2.402 1.00 94.88 99 LEU A N 1
ATOM 832 C CA . LEU A 1 99 ? -6.320 6.842 2.664 1.00 94.88 99 LEU A CA 1
ATOM 833 C C . LEU A 1 99 ? -5.977 5.987 3.890 1.00 94.88 99 LEU A C 1
ATOM 835 O O . LEU A 1 99 ? -6.842 5.740 4.735 1.00 94.88 99 LEU A O 1
ATOM 839 N N . GLU A 1 100 ? -4.715 5.596 4.047 1.00 94.69 100 GLU A N 1
ATOM 840 C CA . GLU A 1 100 ? -4.228 4.868 5.221 1.00 94.69 100 GLU A CA 1
ATOM 841 C C . GLU A 1 100 ? -4.387 5.675 6.511 1.00 94.69 100 GLU A C 1
ATOM 843 O O . GLU A 1 100 ? -4.894 5.155 7.512 1.00 94.69 100 GLU A O 1
ATOM 848 N N . LYS A 1 101 ? -4.029 6.966 6.495 1.00 95.44 101 LYS A N 1
ATOM 849 C CA . LYS A 1 101 ? -4.266 7.869 7.635 1.00 95.44 101 LYS A CA 1
ATOM 850 C C . LYS A 1 101 ? -5.754 7.914 7.988 1.00 95.44 101 LYS A C 1
ATOM 852 O O . LYS A 1 101 ? -6.109 7.815 9.165 1.00 95.44 101 LYS A O 1
ATOM 857 N N . ALA A 1 102 ? -6.630 8.012 6.989 1.00 92.56 102 ALA A N 1
ATOM 858 C CA . ALA A 1 102 ? -8.076 8.076 7.187 1.00 92.56 102 ALA A CA 1
ATOM 859 C C . ALA A 1 102 ? -8.673 6.778 7.763 1.00 92.56 102 ALA A C 1
ATOM 861 O O . ALA A 1 102 ? -9.633 6.847 8.541 1.00 92.56 102 ALA A O 1
ATOM 862 N N . VAL A 1 103 ? -8.128 5.611 7.404 1.00 95.38 103 VAL A N 1
ATOM 863 C CA . VAL A 1 103 ? -8.487 4.312 8.003 1.00 95.38 103 VAL A CA 1
ATOM 864 C C . VAL A 1 103 ? -8.006 4.248 9.451 1.00 95.38 103 VAL A C 1
ATOM 866 O O . VAL A 1 103 ? -8.813 3.998 10.347 1.00 95.38 103 VAL A O 1
ATOM 869 N N . LYS A 1 104 ? -6.741 4.595 9.706 1.00 95.62 104 LYS A N 1
ATOM 870 C CA . LYS A 1 104 ? -6.133 4.546 11.045 1.00 95.62 104 LYS A CA 1
ATOM 871 C C . LYS A 1 104 ? -6.870 5.411 12.069 1.00 95.62 104 LYS A C 1
ATOM 873 O O . LYS A 1 104 ? -7.012 5.028 13.228 1.00 95.62 104 LYS A O 1
ATOM 878 N N . VAL A 1 105 ? -7.363 6.582 11.660 1.00 95.94 105 VAL A N 1
ATOM 879 C CA . VAL A 1 105 ? -8.190 7.444 12.525 1.00 95.94 105 VAL A CA 1
ATOM 880 C C . VAL A 1 105 ? -9.492 6.743 12.925 1.00 95.94 105 VAL A C 1
ATOM 882 O O . VAL A 1 105 ? -9.882 6.794 14.092 1.00 95.94 105 VAL A O 1
ATOM 885 N N . LEU A 1 106 ? -10.160 6.063 11.988 1.00 93.00 106 LEU A N 1
ATOM 886 C CA . LEU A 1 106 ? -11.402 5.342 12.278 1.00 93.00 106 LEU A CA 1
ATOM 887 C C . LEU A 1 106 ? -11.181 4.085 13.122 1.00 93.00 106 LEU A C 1
ATOM 889 O O . LEU A 1 106 ? -12.046 3.765 13.938 1.00 93.00 106 LEU A O 1
ATOM 893 N N . GLU A 1 107 ? -10.059 3.392 12.947 1.00 94.12 107 GLU A N 1
ATOM 894 C CA . GLU A 1 107 ? -9.673 2.250 13.782 1.00 94.12 107 GLU A CA 1
ATOM 895 C C . GLU A 1 107 ? -9.443 2.689 15.228 1.00 94.12 107 GLU A C 1
ATOM 897 O O . GLU A 1 107 ? -10.095 2.166 16.130 1.00 94.12 107 GLU A O 1
ATOM 902 N N . LYS A 1 108 ? -8.651 3.747 15.443 1.00 96.06 108 LYS A N 1
ATOM 903 C CA . LYS A 1 108 ? -8.460 4.339 16.778 1.00 96.06 108 LYS A CA 1
ATOM 904 C C . LYS A 1 108 ? -9.776 4.784 17.413 1.00 96.06 108 LYS A C 1
ATOM 906 O O . LYS A 1 108 ? -10.000 4.594 18.606 1.00 96.06 108 LYS A O 1
ATOM 911 N N . HIS A 1 109 ? -10.673 5.376 16.625 1.00 95.38 109 HIS A N 1
ATOM 912 C CA . HIS A 1 109 ? -11.995 5.751 17.120 1.00 95.38 109 HIS A CA 1
ATOM 913 C C . HIS A 1 109 ? -12.823 4.515 17.518 1.00 95.38 109 HIS A C 1
ATOM 915 O O . HIS A 1 109 ? -13.481 4.527 18.558 1.00 95.38 109 HIS A O 1
ATOM 921 N N . LYS A 1 110 ? -12.771 3.428 16.737 1.00 94.44 110 LYS A N 1
ATOM 922 C CA . LYS A 1 110 ? -13.433 2.155 17.065 1.00 94.44 110 LYS A CA 1
ATOM 923 C C . LYS A 1 110 ? -12.898 1.553 18.364 1.00 94.44 110 LYS A C 1
ATOM 925 O O . LYS A 1 110 ? -13.704 1.111 19.180 1.00 94.44 110 LYS A O 1
ATOM 930 N N . GLU A 1 111 ? -11.584 1.571 18.566 1.00 94.75 111 GLU A N 1
ATOM 931 C CA . GLU A 1 111 ? -10.930 1.104 19.796 1.00 94.75 111 GLU A CA 1
ATOM 932 C C . GLU A 1 111 ? -11.397 1.899 21.017 1.00 94.75 111 GLU A C 1
ATOM 934 O O . GLU A 1 111 ? -11.861 1.306 21.989 1.00 94.75 111 GLU A O 1
ATOM 939 N N . LYS A 1 112 ? -11.390 3.234 20.932 1.00 95.44 112 LYS A N 1
ATOM 940 C CA . LYS A 1 112 ? -11.868 4.101 22.018 1.00 95.44 112 LYS A CA 1
ATOM 941 C C . LYS A 1 112 ? -13.334 3.831 22.376 1.00 95.44 112 LYS A C 1
ATOM 943 O O . LYS A 1 112 ? -13.685 3.756 23.548 1.00 95.44 112 LYS A O 1
ATOM 948 N N . MET A 1 113 ? -14.195 3.659 21.372 1.00 92.94 113 MET A N 1
ATOM 949 C CA . MET A 1 113 ? -15.611 3.340 21.600 1.00 92.94 113 MET A CA 1
ATOM 950 C C . MET A 1 113 ? -15.800 1.955 22.236 1.00 92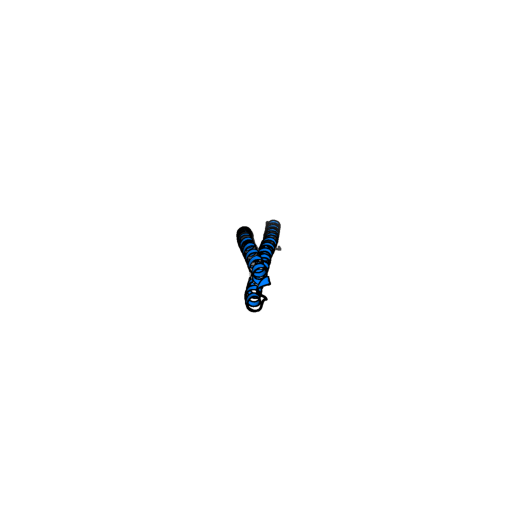.94 113 MET A C 1
ATOM 952 O O . MET A 1 113 ? -16.722 1.767 23.026 1.00 92.94 113 MET A O 1
ATOM 956 N N . LEU A 1 114 ? -14.948 0.984 21.896 1.00 94.06 114 LEU A N 1
ATOM 957 C CA . LEU A 1 114 ? -14.971 -0.346 22.505 1.00 94.06 114 LEU A CA 1
ATOM 958 C C . LEU A 1 114 ? -14.530 -0.299 23.972 1.00 94.06 114 LEU A C 1
ATOM 960 O O . LEU A 1 114 ? -15.094 -1.006 24.804 1.00 94.06 114 LEU A O 1
ATOM 964 N N . GLU A 1 115 ? -13.530 0.515 24.293 1.00 93.81 115 GLU A N 1
ATOM 965 C CA . GLU A 1 115 ? -13.069 0.712 25.666 1.00 93.81 115 GLU A CA 1
ATOM 966 C C . GLU A 1 115 ? -14.162 1.340 26.537 1.00 93.81 115 GLU A C 1
ATOM 968 O O . GLU A 1 115 ? -14.512 0.776 27.572 1.00 93.81 115 GLU A O 1
ATOM 973 N N . GLN A 1 116 ? -14.795 2.413 26.055 1.00 92.94 116 GLN A N 1
ATOM 974 C CA . GLN A 1 116 ? -15.938 3.043 26.726 1.00 92.94 116 GLN A CA 1
ATOM 975 C C . GLN A 1 116 ? -17.081 2.052 26.970 1.00 92.94 116 GLN A C 1
ATOM 977 O O . GLN A 1 116 ? -17.613 1.978 28.073 1.00 92.94 116 GLN A O 1
ATOM 982 N N . TYR A 1 117 ? -17.407 1.234 25.967 1.00 93.50 117 TYR A N 1
ATOM 983 C CA . TYR A 1 117 ? -18.428 0.198 26.098 1.00 93.50 117 TYR A CA 1
ATOM 984 C C . TYR A 1 117 ? -18.105 -0.810 27.212 1.00 93.50 117 TYR A C 1
ATOM 986 O O . TYR A 1 117 ? -18.968 -1.147 28.021 1.00 93.50 117 TYR A O 1
ATOM 994 N N . LYS A 1 118 ? -16.850 -1.269 27.294 1.00 93.56 118 LYS A N 1
ATOM 995 C CA . LYS A 1 118 ? -16.405 -2.190 28.351 1.00 93.56 118 LYS A CA 1
ATOM 996 C C . LYS A 1 118 ? -16.450 -1.545 29.734 1.00 93.56 118 LYS A C 1
ATOM 998 O O . LYS A 1 118 ? -16.771 -2.220 30.708 1.00 93.56 118 LYS A O 1
ATOM 1003 N N . GLU A 1 119 ? -16.098 -0.268 29.847 1.00 93.44 119 GLU A N 1
ATOM 1004 C CA . GLU A 1 119 ? -16.203 0.463 31.113 1.00 93.44 119 GLU A CA 1
ATOM 1005 C C . GLU A 1 119 ? -17.654 0.623 31.566 1.00 93.44 119 GLU A C 1
ATOM 1007 O O . GLU A 1 119 ? -17.945 0.473 32.753 1.00 93.44 119 GLU A O 1
ATOM 1012 N N . GLU A 1 120 ? -18.566 0.908 30.639 1.00 91.50 120 GLU A N 1
ATOM 1013 C CA . GLU A 1 120 ? -20.000 0.997 30.915 1.00 91.50 120 GLU A CA 1
ATOM 1014 C C . GLU A 1 120 ? -20.579 -0.354 31.348 1.00 91.50 120 GLU A C 1
ATOM 1016 O O . GLU A 1 120 ? -21.291 -0.400 32.352 1.00 91.50 120 GLU A O 1
ATOM 1021 N N . GLU A 1 121 ? -20.223 -1.454 30.672 1.00 92.00 121 GLU A N 1
ATOM 1022 C CA . GLU A 1 121 ? -20.627 -2.805 31.090 1.00 92.00 121 GLU A CA 1
ATOM 1023 C C . GLU A 1 121 ? -20.107 -3.129 32.494 1.00 92.00 121 GLU A C 1
ATOM 1025 O O . GLU A 1 121 ? -20.900 -3.495 33.359 1.00 92.00 121 GLU A O 1
ATOM 1030 N N . LYS A 1 122 ? -18.822 -2.882 32.782 1.00 92.56 122 LYS A N 1
ATOM 1031 C CA . LYS A 1 122 ? -18.259 -3.086 34.129 1.00 92.56 122 LYS A CA 1
ATOM 1032 C C . LYS A 1 122 ? -18.974 -2.257 35.195 1.00 92.56 122 LYS A C 1
ATOM 1034 O O . LYS A 1 122 ? -19.226 -2.746 36.293 1.00 92.56 122 LYS A O 1
ATOM 1039 N N . LYS A 1 123 ? -19.304 -0.995 34.903 1.00 93.88 123 LYS A N 1
ATOM 1040 C CA . LYS A 1 123 ? -20.043 -0.128 35.837 1.00 93.88 123 LYS A CA 1
ATOM 1041 C C . LYS A 1 123 ? -21.460 -0.645 36.078 1.00 93.88 123 LYS A C 1
ATOM 1043 O O . LYS A 1 123 ? -21.916 -0.633 37.220 1.00 93.88 123 LYS A O 1
ATOM 1048 N N . ALA A 1 124 ? -22.145 -1.106 35.033 1.00 92.12 124 ALA A N 1
ATOM 1049 C CA . ALA A 1 124 ? -23.476 -1.691 35.148 1.00 92.12 124 ALA A CA 1
ATOM 1050 C C . ALA A 1 124 ? -23.452 -2.998 35.958 1.00 92.12 124 ALA A C 1
ATOM 1052 O O . ALA A 1 124 ? -24.263 -3.163 36.867 1.00 92.12 124 ALA A O 1
ATOM 1053 N N . GLU A 1 125 ? -22.484 -3.878 35.700 1.00 90.75 125 GLU A N 1
ATOM 1054 C CA . GLU A 1 125 ? -22.270 -5.113 36.464 1.00 90.75 125 GLU A CA 1
ATOM 1055 C C . GLU A 1 125 ? -21.993 -4.824 37.942 1.00 90.75 125 GLU A C 1
ATOM 1057 O O . GLU A 1 125 ? -22.631 -5.409 38.816 1.00 90.75 125 GLU A O 1
ATOM 1062 N N . MET A 1 126 ? -21.108 -3.869 38.240 1.00 92.75 126 MET A N 1
ATOM 1063 C CA . MET A 1 126 ? -20.827 -3.446 39.615 1.00 92.75 126 MET A CA 1
ATOM 1064 C C . MET A 1 126 ? -22.065 -2.881 40.314 1.00 92.75 126 MET A C 1
ATOM 1066 O O . MET A 1 126 ? -22.278 -3.147 41.496 1.00 92.75 126 MET A O 1
ATOM 1070 N N . LYS A 1 127 ? -22.908 -2.124 39.600 1.00 94.19 127 LYS A N 1
ATOM 1071 C CA . LYS A 1 127 ? -24.166 -1.611 40.154 1.00 94.19 127 LYS A CA 1
ATOM 1072 C C . LYS A 1 127 ? -25.112 -2.754 40.527 1.00 94.19 127 LYS A C 1
ATOM 1074 O O . LYS A 1 127 ? -25.619 -2.765 41.644 1.00 94.19 127 LYS A O 1
ATOM 1079 N N . ILE A 1 128 ? -25.280 -3.736 39.640 1.00 92.44 128 ILE A N 1
ATOM 1080 C CA . ILE A 1 128 ? -26.099 -4.930 39.896 1.00 92.44 128 ILE A CA 1
ATOM 1081 C C . ILE A 1 128 ? -25.544 -5.714 41.093 1.00 92.44 128 ILE A C 1
ATOM 1083 O O . ILE A 1 128 ? -26.301 -6.098 41.981 1.00 92.44 128 ILE A O 1
ATOM 1087 N N . LEU A 1 129 ? -24.224 -5.914 41.168 1.00 93.00 129 LEU A N 1
ATOM 1088 C CA . LEU A 1 129 ? -23.585 -6.587 42.304 1.00 93.00 129 LEU A CA 1
ATOM 1089 C C . LEU A 1 129 ? -23.836 -5.854 43.627 1.00 93.00 129 LEU A C 1
ATOM 1091 O O . LEU A 1 129 ? -24.148 -6.502 44.625 1.00 93.00 129 LEU A O 1
ATOM 1095 N N . ASN A 1 130 ? -23.749 -4.522 43.634 1.00 92.88 130 ASN A N 1
ATOM 1096 C CA . ASN A 1 130 ? -24.033 -3.709 44.817 1.00 92.88 130 ASN A CA 1
ATOM 1097 C C . ASN A 1 130 ? -25.506 -3.797 45.239 1.00 92.88 130 ASN A C 1
ATOM 1099 O O . ASN A 1 130 ? -25.791 -3.914 46.429 1.00 92.88 130 ASN A O 1
ATOM 1103 N N . GLU A 1 131 ? -26.440 -3.782 44.285 1.00 93.12 131 GLU A N 1
ATOM 1104 C CA . GLU A 1 131 ? -27.873 -3.962 44.552 1.00 93.12 131 GLU A CA 1
ATOM 1105 C C . GLU A 1 131 ? -28.154 -5.345 45.164 1.00 93.12 131 GLU A C 1
ATOM 1107 O O . GLU A 1 131 ? -28.813 -5.442 46.200 1.00 93.12 131 GLU A O 1
ATOM 1112 N N . VAL A 1 132 ? -27.581 -6.410 44.593 1.00 93.38 132 VAL A N 1
ATOM 1113 C CA . VAL A 1 132 ? -27.703 -7.782 45.117 1.00 93.38 132 VAL A CA 1
ATOM 1114 C C . VAL A 1 132 ? -27.078 -7.908 46.509 1.00 93.38 132 VAL A C 1
ATOM 1116 O O . VAL A 1 132 ? -27.658 -8.537 47.395 1.00 93.38 132 VAL A O 1
ATOM 1119 N N . ALA A 1 133 ? -25.904 -7.314 46.732 1.00 92.25 133 ALA A N 1
ATOM 1120 C CA . ALA A 1 133 ? -25.249 -7.320 48.038 1.00 92.25 133 ALA A CA 1
ATOM 1121 C C . ALA A 1 133 ? -26.082 -6.576 49.094 1.00 92.25 133 ALA A C 1
ATOM 1123 O O . ALA A 1 133 ? -26.258 -7.088 50.200 1.00 92.25 133 ALA A O 1
ATOM 1124 N N . GLY A 1 134 ? -26.646 -5.416 48.740 1.00 92.31 134 GLY A N 1
ATOM 1125 C CA . GLY A 1 134 ? -27.547 -4.652 49.601 1.00 92.31 134 GLY A CA 1
ATOM 1126 C C . GLY A 1 134 ? -28.805 -5.437 49.972 1.00 92.31 134 GLY A C 1
ATOM 1127 O O . GLY A 1 134 ? -29.152 -5.509 51.150 1.00 92.31 134 GLY A O 1
ATOM 1128 N N . GLN A 1 135 ? -29.438 -6.104 49.002 1.00 90.94 135 GLN A N 1
ATOM 1129 C CA . GLN A 1 135 ? -30.591 -6.979 49.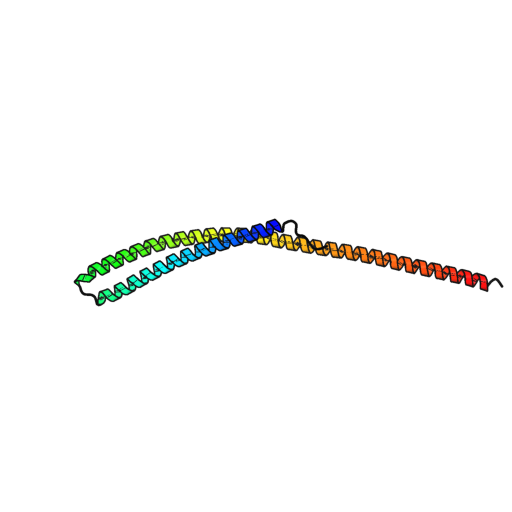251 1.00 90.94 135 GLN A CA 1
ATOM 1130 C C . GLN A 1 135 ? -30.241 -8.149 50.177 1.00 90.94 135 GLN A C 1
ATOM 1132 O O . GLN A 1 135 ? -30.978 -8.413 51.124 1.00 90.94 135 GLN A O 1
ATOM 1137 N N . LYS A 1 136 ? -29.102 -8.821 49.958 1.00 91.44 136 LYS A N 1
ATOM 1138 C CA . LYS A 1 136 ? -28.632 -9.907 5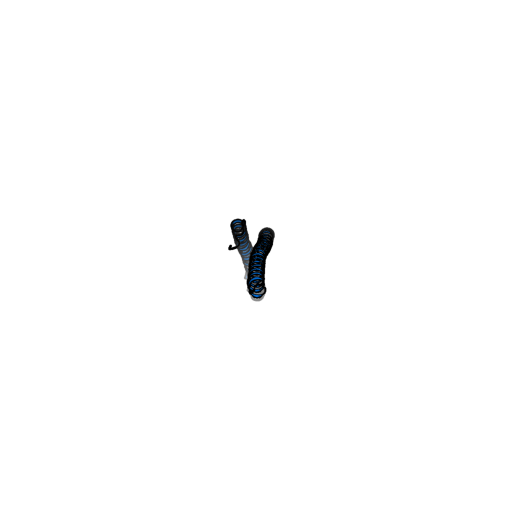0.836 1.00 91.44 136 LYS A CA 1
ATOM 1139 C C . LYS A 1 136 ? -28.365 -9.424 52.259 1.00 91.44 136 LYS A C 1
ATOM 1141 O O . LYS A 1 136 ? -28.747 -10.098 53.210 1.00 91.44 136 LYS A O 1
ATOM 1146 N N . HIS A 1 137 ? -27.713 -8.271 52.410 1.00 91.19 137 HIS A N 1
ATOM 1147 C CA . HIS A 1 137 ? -27.448 -7.693 53.725 1.00 91.19 137 HIS A CA 1
ATOM 1148 C C . HIS A 1 137 ? -28.749 -7.312 54.438 1.00 91.19 137 HIS A C 1
ATOM 1150 O O . HIS A 1 137 ? -28.908 -7.603 55.620 1.00 91.19 137 HIS A O 1
ATOM 1156 N N . TYR A 1 138 ? -29.695 -6.701 53.720 1.00 91.19 138 TYR A N 1
ATOM 1157 C CA . TYR A 1 138 ? -31.009 -6.366 54.259 1.00 91.19 138 TYR A CA 1
ATOM 1158 C C . TYR A 1 138 ? -31.782 -7.616 54.694 1.00 91.19 138 TYR A C 1
ATOM 1160 O O . TYR A 1 138 ? -32.271 -7.653 55.818 1.00 91.19 138 TYR A O 1
ATOM 1168 N N . ALA A 1 139 ? -31.823 -8.660 53.860 1.00 91.19 139 ALA A N 1
ATOM 1169 C CA . ALA A 1 139 ? -32.464 -9.931 54.195 1.00 91.19 139 ALA A CA 1
ATOM 1170 C C . ALA A 1 139 ? -31.860 -10.559 55.461 1.00 91.19 139 ALA A C 1
ATOM 1172 O O . ALA A 1 139 ? -32.593 -10.900 56.383 1.00 91.19 139 ALA A O 1
ATOM 1173 N N . LYS A 1 140 ? -30.525 -10.608 55.555 1.00 90.44 140 LYS A N 1
ATOM 1174 C CA . LYS A 1 140 ? -29.822 -11.110 56.744 1.00 90.44 140 LYS A CA 1
ATOM 1175 C C . LYS A 1 140 ? -30.097 -10.270 57.996 1.00 90.44 140 LYS A C 1
ATOM 1177 O O . LYS A 1 140 ? -30.118 -10.798 59.102 1.00 90.44 140 LYS A O 1
ATOM 1182 N N . MET A 1 141 ? -30.270 -8.957 57.846 1.00 88.94 141 MET A N 1
ATOM 1183 C CA . MET A 1 141 ? -30.617 -8.088 58.970 1.00 88.94 141 MET A CA 1
ATOM 1184 C C . MET A 1 141 ? -32.055 -8.317 59.443 1.00 88.94 141 MET A C 1
ATOM 1186 O O . MET A 1 141 ? -32.288 -8.344 60.644 1.00 88.94 141 MET A O 1
ATOM 1190 N N . GLN A 1 142 ? -33.000 -8.513 58.520 1.00 89.38 142 GLN A N 1
ATOM 1191 C CA . GLN A 1 142 ? -34.384 -8.858 58.862 1.00 89.38 142 GLN A CA 1
ATOM 1192 C C . GLN A 1 142 ? -34.475 -10.205 59.583 1.00 89.38 142 GLN A C 1
ATOM 1194 O O . GLN A 1 142 ? -35.188 -10.307 60.572 1.00 89.38 142 GLN A O 1
ATOM 1199 N N . GLU A 1 143 ? -33.721 -11.206 59.124 1.00 87.75 143 GLU A N 1
ATOM 1200 C CA . GLU A 1 143 ? -33.644 -12.525 59.761 1.00 87.75 143 GLU A CA 1
ATOM 1201 C C . GLU A 1 143 ? -33.169 -12.414 61.216 1.00 87.75 143 GLU A C 1
ATOM 1203 O O . GLU A 1 143 ? -33.873 -12.855 62.114 1.00 87.75 143 GLU A O 1
ATOM 1208 N N . LYS A 1 144 ? -32.077 -11.680 61.468 1.00 87.94 144 LYS A N 1
ATOM 1209 C CA . LYS A 1 144 ? -31.585 -11.426 62.832 1.00 87.94 144 LYS A CA 1
ATOM 1210 C C . LYS A 1 144 ? -32.577 -10.699 63.734 1.00 87.94 144 LYS A C 1
ATOM 1212 O O . LYS A 1 144 ? -32.684 -11.033 64.903 1.00 87.94 144 LYS A O 1
ATOM 1217 N N . ILE A 1 145 ? -33.264 -9.675 63.216 1.00 86.12 145 ILE A N 1
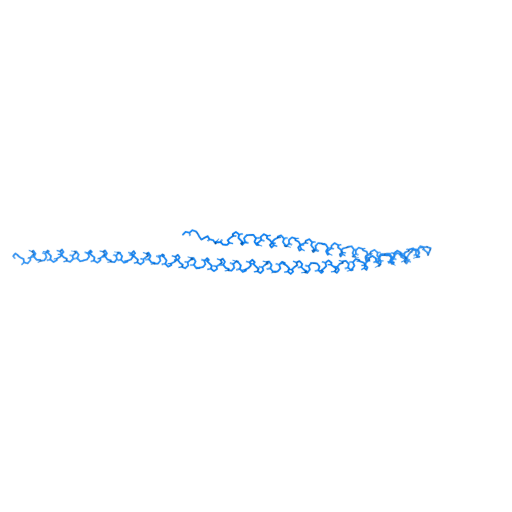ATOM 1218 C CA . ILE A 1 145 ? -34.279 -8.944 63.994 1.00 86.12 145 ILE A CA 1
ATOM 1219 C C . ILE A 1 145 ? -35.418 -9.890 64.380 1.00 86.12 145 ILE A C 1
ATOM 1221 O O . ILE A 1 145 ? -35.950 -9.794 65.481 1.00 86.12 145 ILE A O 1
ATOM 1225 N N . ARG A 1 146 ? -35.788 -10.800 63.476 1.00 84.38 146 ARG A N 1
ATOM 1226 C CA . ARG A 1 146 ? -36.832 -11.790 63.718 1.00 84.38 146 ARG A CA 1
ATOM 1227 C C . ARG A 1 146 ? -36.411 -12.821 64.762 1.00 84.38 146 ARG A C 1
ATOM 1229 O O . ARG A 1 146 ? -37.178 -13.050 65.683 1.00 84.38 146 ARG A O 1
ATOM 1236 N N . GLU A 1 147 ? -35.192 -13.349 64.655 1.00 82.75 147 GLU A N 1
ATOM 1237 C CA . GLU A 1 147 ? -34.595 -14.245 65.658 1.00 82.75 147 GLU A CA 1
ATOM 1238 C C . GLU A 1 147 ? -34.574 -13.586 67.047 1.00 82.75 147 GLU A C 1
ATOM 1240 O O . GLU A 1 147 ? -34.984 -14.199 68.021 1.00 82.75 147 GLU A O 1
ATOM 1245 N N . GLN A 1 148 ? -34.188 -12.309 67.138 1.00 77.69 148 GLN A N 1
ATOM 1246 C CA . GLN A 1 148 ? -34.170 -11.578 68.411 1.00 77.69 148 GLN A CA 1
ATOM 1247 C C . GLN A 1 148 ? -35.559 -11.364 69.018 1.00 77.69 148 GLN A C 1
ATOM 1249 O O . GLN A 1 148 ? -35.715 -11.459 70.228 1.00 77.69 148 GLN A O 1
ATOM 1254 N N . LEU A 1 149 ? -36.569 -11.089 68.190 1.00 77.88 149 LEU A N 1
ATOM 1255 C CA . LEU A 1 149 ? -37.952 -10.987 68.659 1.00 77.88 149 LEU A CA 1
ATOM 1256 C C . LEU A 1 149 ? -38.487 -12.340 69.145 1.00 77.88 149 LEU A C 1
ATOM 1258 O O . LEU A 1 149 ? -39.201 -12.373 70.140 1.00 77.88 149 LEU A O 1
ATOM 1262 N N . GLU A 1 150 ? -38.139 -13.434 68.464 1.00 78.50 150 GLU A N 1
ATOM 1263 C CA . GLU A 1 150 ? -38.508 -14.794 68.879 1.00 78.50 150 GLU A CA 1
ATOM 1264 C C . GLU A 1 150 ? -37.822 -15.178 70.207 1.00 78.50 150 GLU A C 1
ATOM 1266 O O . GLU A 1 150 ? -38.494 -15.666 71.114 1.00 78.50 150 GLU A O 1
ATOM 1271 N N . GLU A 1 151 ? -36.531 -14.871 70.381 1.00 74.12 151 GLU A N 1
ATOM 1272 C CA . GLU A 1 151 ? -35.801 -15.081 71.645 1.00 74.12 151 GLU A CA 1
ATOM 1273 C C . GLU A 1 151 ? -36.369 -14.239 72.807 1.00 74.12 151 GLU A C 1
ATOM 1275 O O . GLU A 1 151 ? -36.514 -14.737 73.927 1.00 74.12 151 GLU A O 1
ATOM 1280 N N . ASP A 1 152 ? -36.725 -12.974 72.557 1.00 69.94 152 ASP A N 1
ATOM 1281 C CA . ASP A 1 152 ? -37.329 -12.092 73.566 1.00 69.94 152 ASP A CA 1
ATOM 1282 C C . ASP A 1 152 ? -38.745 -12.563 73.968 1.00 69.94 152 ASP A C 1
ATOM 1284 O O . ASP A 1 152 ? -39.117 -12.479 75.144 1.00 69.94 152 ASP A O 1
ATOM 1288 N N . GLU A 1 153 ? -39.542 -13.082 73.026 1.00 67.12 153 GLU A N 1
ATOM 1289 C CA . GLU A 1 153 ? -40.858 -13.675 73.309 1.00 67.12 153 GLU A CA 1
ATOM 1290 C C . GLU A 1 153 ? -40.743 -14.975 74.124 1.00 67.12 153 GLU A C 1
ATOM 1292 O O . GLU A 1 153 ? -41.494 -15.158 75.089 1.00 67.12 153 GLU A O 1
ATOM 1297 N N . GLU A 1 154 ? -39.785 -15.850 73.808 1.00 65.94 154 GLU A N 1
ATOM 1298 C CA . GLU A 1 154 ? -39.515 -17.067 74.587 1.00 65.94 154 GLU A CA 1
ATOM 1299 C C . GLU A 1 154 ? -39.013 -16.743 76.008 1.00 65.94 154 GLU A C 1
ATOM 1301 O O . GLU A 1 154 ? -39.504 -17.313 76.988 1.00 65.94 154 GLU A O 1
ATOM 1306 N N . GLY A 1 155 ? -38.122 -15.757 76.160 1.00 61.66 155 GLY A N 1
ATOM 1307 C CA . GLY A 1 155 ? -37.621 -15.312 77.467 1.00 61.66 155 GLY A CA 1
ATOM 1308 C C . GLY A 1 155 ? -38.678 -14.636 78.356 1.00 61.66 155 GLY A C 1
ATOM 1309 O O . GLY A 1 155 ? -38.604 -14.710 79.588 1.00 61.66 155 GLY A O 1
ATOM 1310 N N . MET A 1 156 ? -39.692 -13.998 77.762 1.00 58.75 156 MET A N 1
ATOM 1311 C CA . MET A 1 156 ? -40.846 -13.439 78.485 1.00 58.75 156 MET A CA 1
ATOM 1312 C C . MET A 1 156 ? -41.831 -14.527 78.943 1.00 58.75 156 MET A C 1
ATOM 1314 O O . MET A 1 156 ? -42.489 -14.357 79.972 1.00 58.75 156 MET A O 1
ATOM 1318 N N . LEU A 1 157 ? -41.913 -15.651 78.225 1.00 56.78 157 LEU A N 1
ATOM 1319 C CA . LEU A 1 157 ? -42.717 -16.816 78.610 1.00 56.78 157 LEU A CA 1
ATOM 1320 C C . LEU A 1 157 ? -42.045 -17.660 79.708 1.00 56.78 157 LEU A C 1
ATOM 1322 O O . LEU A 1 157 ? -42.749 -18.194 80.565 1.00 56.78 157 LEU A O 1
ATOM 1326 N N . GLU A 1 158 ? -40.711 -17.741 79.747 1.00 53.06 158 GLU A N 1
ATOM 1327 C CA . GLU A 1 158 ? -39.975 -18.436 80.821 1.00 53.06 158 GLU A CA 1
ATOM 1328 C C . GLU A 1 158 ? -39.948 -17.670 82.156 1.00 53.06 158 GLU A C 1
ATOM 1330 O O . GLU A 1 158 ? -39.995 -18.292 83.215 1.00 53.06 158 GLU A O 1
ATOM 1335 N N . ASN A 1 159 ? -39.926 -16.332 82.141 1.00 52.94 159 ASN A N 1
ATOM 1336 C CA . ASN A 1 159 ? -39.917 -15.507 83.363 1.00 52.94 159 ASN A CA 1
ATOM 1337 C C . ASN A 1 159 ? -41.320 -15.200 83.933 1.00 52.94 159 ASN A C 1
ATOM 1339 O O . ASN A 1 159 ? -41.440 -14.485 84.930 1.00 52.94 159 ASN A O 1
ATOM 1343 N N . GLY A 1 160 ? -42.379 -15.704 83.293 1.00 49.22 160 GLY A N 1
ATOM 1344 C CA . GLY A 1 160 ? -43.780 -15.493 83.671 1.00 49.22 160 GLY A CA 1
ATOM 1345 C C . GLY A 1 160 ? -44.435 -16.624 84.477 1.00 49.22 160 GLY A C 1
ATOM 1346 O O . GLY A 1 160 ? -45.648 -16.559 84.681 1.00 49.22 160 GLY A O 1
ATOM 1347 N N . ASN A 1 161 ? -43.676 -17.637 84.918 1.00 41.03 161 ASN A N 1
ATOM 1348 C CA . ASN A 1 161 ? -44.148 -18.765 85.743 1.00 41.03 161 ASN A CA 1
ATOM 1349 C C . ASN A 1 161 ? -43.602 -18.715 87.175 1.00 41.03 161 ASN A C 1
ATOM 1351 O O . ASN A 1 161 ? -42.371 -18.558 87.335 1.00 41.03 161 ASN A O 1
#

=== Feature glossary ===
A reading guide for the features in this record.

Start from the sequence.

  · Sequence gives the chain of amino acids in standard one-letter code (A=alanine, C=cysteine, …, Y=tyrosine), read N→C. It is the only feature that is directly encoded by the gene; all structural features are derived from the folded form of this sequence.

Fold it, and you get atomic coordinates and the backbone conformation that goes with them.

  · The mmCIF table is the protein's shape written out atom by atom. For each backbone N, Cα, C, and carbonyl O, it records an (x, y, z) coordinate triple in Å plus the residue type, chain letter, and residue number.

  · Backbone dihedral angles. Every residue except chain termini has a φ (preceding-C → N → Cα → C) and a ψ (N → Cα → C → next-N). They are reported in degrees following the IUPAC sign convention. Secondary structure is essentially a statement about which (φ, ψ) basin each residue occupies.

  · DSSP 8-state secondary structure assigns each residue one of H (α-helix), G (3₁₀-helix), I (π-helix), E (extended β-strand), B (isolated β-bridge), T (hydrogen-bonded turn), S (bend), or '-' (coil). The assignment is computed from backbone hydrogen-bond geometry via the Kabsch–Sander algorithm.

  · P-SEA three-state annotation labels each residue as helix, strand, or coil based purely on the geometry of the Cα trace. It serves as a fallback when the full backbone (and thus DSSP) is unavailable.

Summarize the fold with a handful of shape descriptors and a per-residue structural alphabet.

  · Radius of gyration (Rg) is the root-mean-square distance of Cα atoms from their centroid — a single number for overall size and compactness. A globular domain of N residues has Rg ≈ 2.2·N^0.38 Å; an extended or disordered chain has a much larger Rg. The Cα contact count is the number of residue pairs whose Cα atoms are within 8 Å and are more than four positions apart in sequence — a standard proxy for tertiary packing density. The bounding box is the smallest axis-aligned box enclosing all Cα atoms.

  · Foldseek's 3Di representation compresses backbone geometry into a per-residue letter drawn from a learned twenty-state alphabet. It captures the tertiary interaction pattern around each residue — which residues are packed against it in space, regardless of where they are in sequence.

  · Accessible surface area quantifies burial. A residue with SASA near zero is packed into the hydrophobic core; one with SASA >100 Å² sits on the surface. Computed here via the Shrake–Rupley numerical algorithm with a 1.4 Å probe.

Ask how reliable the model is.

  · For AlphaFold models, the B-factor field carries pLDDT — the model's own estimate of local accuracy on a 0–100 scale. Regions with pLDDT<50 should be treated as essentially unmodeled; they often correspond to intrinsically disordered segments.

  · For experimental (PDB) structures, the B-factor (temperature factor) quantifies the positional spread of each atom in the crystal — a combination of thermal vibration and static disorder — in units of Å². High B-factors mark flexible loops or poorly resolved regions; low B-factors mark the rigid, well-ordered core.

  · PAE(i, j) answers: if I align the predicted and true structures on residue i, how far off (in Å) do I expect residue j to be? A block-diagonal PAE matrix with low values on the blocks and high values off-diagonal is the signature of a multi-domain protein with confidently predicted domains but uncertain inter-domain orientation.

Place it in context: what it resembles, what it is annotated as, and how it looks.

  · Structural nearest neighbors (via Foldseek easy-search vs the PDB). Reported per hit: target PDB id, E-value, and alignment TM-score. A TM-score above ~0.5 is the conventional threshold for 'same fold'.

  · Functional annotations link the protein to curated databases. InterPro entries identify conserved domains and families by matching the sequence against member-database signatures (Pfam, PROSITE, CDD, …). Gene Ontology (GO) terms describe molecular function, biological process, and cellular component in a controlled vocabulary. CATH places the structure in a hierarchical fold classification (Class/Architecture/Topology/Homologous-superfamily). The organism is the source species.

  · Plot images: a contact map (which residues are close in 3D, as an N×N binary image), a Ramachandran scatter (backbone torsion angles, revealing secondary-structure composition at a glance), and — for AlphaFold structures — a PAE heatmap (pairwise prediction confidence).

  · Structure images are PyMOL renders from six orthogonal camera directions. Cartoon representation draws helices as coils and strands as arrows; sticks shows the backbone as bonds; surface shows the solvent-excluded envelope. Rainbow coloring maps sequence position to hue (blue→red, N→C); chain coloring assigns a distinct color per polypeptide.